Protein AF-A0AA35RPE5-F1 (afdb_monomer_lite)

Radius of gyration: 24.92 Å; chains: 1; bounding box: 46×35×72 Å

Secondary structure (DSSP, 8-state):
--PPEEETTEEE-TTT-B-TTT--B-TT---EEETTEEE-HHHHHHHTT-BBTTT--B--SS-EEETTEEE-GGG-B-TTT--BTTSS-----------SS-SSSTTS-----------------

pLDDT: mean 71.0, std 18.72, range [35.94, 91.88]

Structure (mmCIF, N/CA/C/O backbone):
data_AF-A0AA35RPE5-F1
#
_entry.id   AF-A0AA35RPE5-F1
#
loop_
_atom_site.group_PDB
_atom_site.id
_atom_site.type_symbol
_atom_site.label_atom_id
_atom_site.label_alt_id
_atom_site.label_comp_id
_atom_site.label_asym_id
_atom_site.label_entity_id
_atom_site.label_seq_id
_atom_site.pdbx_PDB_ins_code
_atom_site.Cartn_x
_atom_site.Cartn_y
_atom_site.Cartn_z
_atom_site.occupancy
_atom_site.B_iso_or_equiv
_atom_site.auth_seq_id
_atom_site.auth_comp_id
_atom_site.auth_asym_id
_atom_site.auth_atom_id
_atom_site.pdbx_PDB_model_num
ATOM 1 N N . MET A 1 1 ? 15.536 13.771 -24.283 1.00 53.78 1 MET A N 1
ATOM 2 C CA . MET A 1 1 ? 16.153 12.479 -23.928 1.00 53.78 1 MET A CA 1
ATOM 3 C C . MET A 1 1 ? 15.104 11.732 -23.134 1.00 53.78 1 MET A C 1
ATOM 5 O O . MET A 1 1 ? 14.807 12.145 -22.021 1.00 53.78 1 MET A O 1
ATOM 9 N N . GLU A 1 2 ? 14.430 10.770 -23.758 1.00 66.25 2 GLU A N 1
ATOM 10 C CA . GLU A 1 2 ? 13.390 9.985 -23.088 1.00 66.25 2 GLU A CA 1
ATOM 11 C C . GLU A 1 2 ? 14.081 9.028 -22.115 1.00 66.25 2 GLU A C 1
ATOM 13 O O . GLU A 1 2 ? 14.902 8.204 -22.515 1.00 66.25 2 GLU A O 1
ATOM 18 N N . GLY A 1 3 ? 13.842 9.221 -20.818 1.00 81.94 3 GLY A N 1
ATOM 19 C CA . GLY A 1 3 ? 14.360 8.332 -19.785 1.00 81.94 3 GLY A CA 1
ATOM 20 C C . GLY A 1 3 ? 13.538 7.050 -19.759 1.00 81.94 3 GLY A C 1
ATOM 21 O O . GLY A 1 3 ? 12.313 7.109 -19.740 1.00 81.94 3 GLY A O 1
ATOM 22 N N . PHE A 1 4 ? 14.197 5.898 -19.751 1.00 86.81 4 PHE A N 1
ATOM 23 C CA . PHE A 1 4 ? 13.563 4.600 -19.532 1.00 86.81 4 PHE A CA 1
ATOM 24 C C . PHE A 1 4 ? 13.771 4.155 -18.082 1.00 86.81 4 PHE A C 1
ATOM 26 O O . PHE A 1 4 ? 14.737 4.549 -17.424 1.00 86.81 4 PHE A O 1
ATOM 33 N N . VAL A 1 5 ? 12.859 3.327 -17.580 1.00 87.06 5 VAL A N 1
ATOM 34 C CA . VAL A 1 5 ? 12.954 2.721 -16.250 1.00 87.06 5 VAL A CA 1
ATOM 35 C C . VAL A 1 5 ? 13.376 1.268 -16.412 1.00 87.06 5 VAL A C 1
ATOM 37 O O . VAL A 1 5 ? 12.673 0.481 -17.041 1.00 87.06 5 VAL A O 1
ATOM 40 N N . THR A 1 6 ? 14.517 0.897 -15.838 1.00 88.94 6 THR A N 1
ATOM 41 C CA . THR A 1 6 ? 14.956 -0.503 -15.793 1.00 88.94 6 THR A CA 1
ATOM 42 C C . THR A 1 6 ? 14.424 -1.157 -14.521 1.00 88.94 6 THR A C 1
ATOM 44 O O . THR A 1 6 ? 14.832 -0.797 -13.417 1.00 88.94 6 THR A O 1
ATOM 47 N N . ALA A 1 7 ? 13.506 -2.110 -14.668 1.00 87.81 7 ALA A N 1
ATOM 48 C CA . ALA A 1 7 ? 12.843 -2.805 -13.566 1.00 87.81 7 ALA A CA 1
ATOM 49 C C . ALA A 1 7 ? 12.472 -4.237 -13.976 1.00 87.81 7 ALA A C 1
ATOM 51 O O . ALA A 1 7 ? 12.182 -4.493 -15.145 1.00 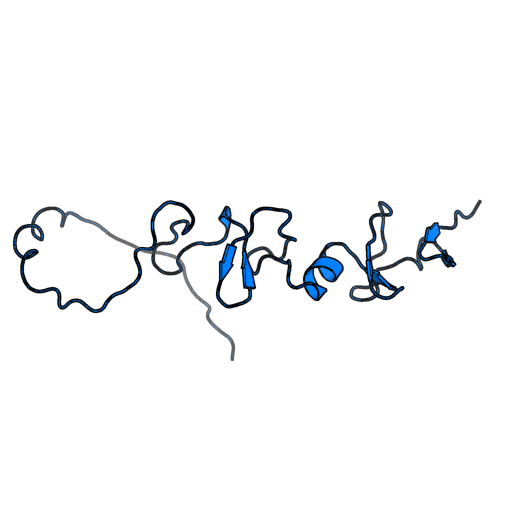87.81 7 ALA A O 1
ATOM 52 N N . LEU A 1 8 ? 12.471 -5.176 -13.020 1.00 87.94 8 LEU A N 1
ATOM 53 C CA . LEU A 1 8 ? 12.112 -6.590 -13.259 1.00 87.94 8 LEU A CA 1
ATOM 54 C C . LEU A 1 8 ? 12.936 -7.254 -14.387 1.00 87.94 8 LEU A C 1
ATOM 56 O O . LEU A 1 8 ? 12.450 -8.116 -15.111 1.00 87.94 8 LEU A O 1
ATOM 60 N N . GLY A 1 9 ? 14.181 -6.806 -14.585 1.00 87.81 9 GLY A N 1
ATOM 61 C CA . GLY A 1 9 ? 15.053 -7.287 -15.663 1.00 87.81 9 GLY A CA 1
ATOM 62 C C . GLY A 1 9 ? 14.696 -6.785 -17.070 1.00 87.81 9 GLY A C 1
ATOM 63 O O . GLY A 1 9 ? 15.298 -7.249 -18.033 1.00 87.81 9 GLY A O 1
ATOM 64 N N . SER A 1 10 ? 13.755 -5.845 -17.207 1.00 90.69 10 SER A N 1
ATOM 65 C CA . SER A 1 10 ? 13.324 -5.260 -18.486 1.00 90.69 10 SER A CA 1
ATOM 66 C C . SER A 1 10 ? 13.362 -3.728 -18.465 1.00 90.69 10 SER A C 1
ATOM 68 O O . SER A 1 10 ? 13.478 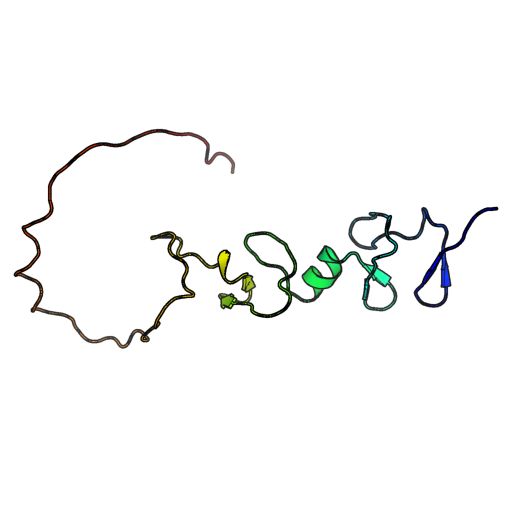-3.105 -17.408 1.00 90.69 10 SER A O 1
ATOM 70 N N . GLN A 1 11 ? 13.280 -3.113 -19.646 1.00 90.94 11 GLN A N 1
ATOM 71 C CA . GLN A 1 11 ? 13.182 -1.661 -19.812 1.00 90.94 11 GLN A CA 1
ATOM 72 C C . GLN A 1 11 ? 11.727 -1.273 -20.065 1.00 90.94 11 GLN A C 1
ATOM 74 O O . GLN A 1 11 ? 11.053 -1.884 -20.893 1.00 90.94 11 GLN A O 1
ATOM 79 N N . TRP A 1 12 ? 11.261 -0.247 -19.366 1.00 89.44 12 TRP A N 1
ATOM 80 C CA . TRP A 1 12 ? 9.883 0.222 -19.407 1.00 89.44 12 TRP A CA 1
ATOM 81 C C . TRP A 1 12 ? 9.846 1.712 -19.710 1.00 89.44 12 TRP A C 1
ATOM 83 O O . TRP A 1 12 ? 10.702 2.474 -19.249 1.00 89.44 12 TRP A O 1
ATOM 93 N N . HIS A 1 13 ? 8.812 2.150 -20.422 1.00 86.56 13 HIS A N 1
ATOM 94 C CA . HIS A 1 13 ? 8.494 3.571 -20.451 1.00 86.56 13 HIS A CA 1
ATOM 95 C C . HIS A 1 13 ? 8.008 4.015 -19.061 1.00 86.56 13 HIS A C 1
ATOM 97 O O . HIS A 1 13 ? 7.284 3.256 -18.408 1.00 86.56 13 HIS A O 1
ATOM 103 N N . PRO A 1 14 ? 8.335 5.239 -18.613 1.00 84.31 14 PRO A N 1
ATOM 104 C CA . PRO A 1 14 ? 7.872 5.773 -17.328 1.00 84.31 14 PRO A CA 1
ATOM 105 C C . PRO A 1 14 ? 6.344 5.759 -17.169 1.00 84.31 14 PRO A C 1
ATOM 107 O O . PRO A 1 14 ? 5.836 5.623 -16.060 1.00 84.31 14 PRO A O 1
ATOM 110 N N . GLU A 1 15 ? 5.614 5.878 -18.280 1.00 84.56 15 GLU A N 1
ATOM 111 C CA . GLU A 1 15 ? 4.149 5.814 -18.333 1.00 84.56 15 GLU A CA 1
ATOM 112 C C . GLU A 1 15 ? 3.594 4.382 -18.349 1.00 84.56 15 GLU A C 1
ATOM 114 O O . GLU A 1 15 ? 2.514 4.133 -17.820 1.00 84.56 15 GLU A O 1
ATOM 119 N N . CYS A 1 16 ? 4.337 3.427 -18.919 1.00 87.06 16 CYS A N 1
ATOM 120 C CA . CYS A 1 16 ? 3.928 2.022 -18.988 1.00 87.06 16 CYS A CA 1
ATOM 121 C C . CYS A 1 16 ? 4.276 1.250 -17.711 1.00 87.06 16 CYS A C 1
ATOM 123 O O . CYS A 1 16 ? 3.731 0.173 -17.476 1.00 87.06 16 CYS A O 1
ATOM 125 N N . PHE A 1 17 ? 5.194 1.768 -16.893 1.00 90.19 17 PHE A N 1
ATOM 126 C CA . PHE A 1 17 ? 5.567 1.148 -15.631 1.00 90.19 17 PHE A CA 1
ATOM 127 C C . PHE A 1 17 ? 4.543 1.491 -14.541 1.00 90.19 17 PHE A C 1
ATOM 129 O O . PHE A 1 17 ? 4.675 2.474 -13.804 1.00 90.19 17 PHE A O 1
ATOM 136 N N . CYS A 1 18 ? 3.492 0.676 -14.461 1.00 91.81 18 CYS A N 1
ATOM 137 C CA . CYS A 1 18 ? 2.378 0.852 -13.540 1.00 91.81 18 CYS A CA 1
ATOM 138 C C . CYS A 1 18 ? 2.000 -0.446 -12.820 1.00 91.81 18 CYS A C 1
ATOM 140 O O . CYS A 1 18 ? 2.366 -1.545 -13.233 1.00 91.81 18 CYS A O 1
ATOM 142 N N . CYS A 1 19 ? 1.290 -0.323 -11.699 1.00 91.75 19 CYS A N 1
ATOM 143 C CA . CYS A 1 19 ? 0.859 -1.476 -10.920 1.00 91.75 19 CYS A CA 1
ATOM 144 C C . CYS A 1 19 ? -0.106 -2.355 -11.722 1.00 91.75 19 CYS A C 1
ATOM 146 O O . CYS A 1 19 ? -1.127 -1.866 -12.197 1.00 91.75 19 CYS A O 1
ATOM 148 N N . LYS A 1 20 ? 0.145 -3.666 -11.772 1.00 90.44 20 LYS A N 1
ATOM 149 C CA . LYS A 1 20 ? -0.716 -4.623 -12.482 1.00 90.44 20 LYS A CA 1
ATOM 150 C C . LYS A 1 20 ? -2.180 -4.615 -12.019 1.00 90.44 20 LYS A C 1
ATOM 152 O O . LYS A 1 20 ? -3.078 -4.852 -12.819 1.00 90.44 20 LYS A O 1
ATOM 157 N N . VAL A 1 21 ? -2.412 -4.335 -10.736 1.00 89.75 21 VAL A N 1
ATOM 158 C CA . VAL A 1 21 ? -3.740 -4.414 -10.110 1.00 89.75 21 VAL A CA 1
ATOM 159 C C . VAL A 1 21 ? -4.539 -3.118 -10.267 1.00 89.75 21 VAL A C 1
ATOM 161 O O . VAL A 1 21 ? -5.715 -3.173 -10.604 1.00 89.75 21 VAL A O 1
ATOM 164 N N . CYS A 1 22 ? -3.928 -1.947 -10.042 1.00 90.31 22 CYS A N 1
ATOM 165 C CA . CYS A 1 22 ? -4.637 -0.658 -10.112 1.00 90.31 22 CYS A CA 1
ATOM 166 C C . CYS A 1 22 ? -4.245 0.255 -11.274 1.00 90.31 22 CYS A C 1
ATOM 168 O O . CYS A 1 22 ? -4.839 1.319 -11.418 1.00 90.31 22 CYS A O 1
ATOM 170 N N . GLY A 1 23 ? -3.231 -0.096 -12.063 1.00 89.38 23 GLY A N 1
ATOM 171 C CA . GLY A 1 23 ? -2.751 0.717 -13.184 1.00 89.38 23 GLY A CA 1
ATOM 172 C C . GLY A 1 23 ? -2.069 2.028 -12.783 1.00 89.38 23 GLY A C 1
ATOM 173 O O . GLY A 1 23 ? -1.759 2.842 -13.647 1.00 89.38 23 GLY A O 1
ATOM 174 N N . VAL A 1 24 ? -1.816 2.259 -11.491 1.00 87.88 24 VAL A N 1
ATOM 175 C CA . VAL A 1 24 ? -1.145 3.477 -11.014 1.00 87.88 24 VAL A CA 1
ATOM 176 C C . VAL A 1 24 ? 0.343 3.407 -11.346 1.00 87.88 24 VAL A C 1
ATOM 178 O O . VAL A 1 24 ? 1.011 2.434 -10.992 1.00 87.88 24 VAL A O 1
ATOM 181 N N . THR A 1 25 ? 0.854 4.433 -12.026 1.00 87.44 25 THR A N 1
ATOM 182 C CA . THR A 1 25 ? 2.288 4.604 -12.299 1.00 87.44 25 THR A CA 1
ATOM 183 C C . THR A 1 25 ? 3.058 4.857 -11.007 1.00 87.44 25 THR A C 1
ATOM 185 O O . THR A 1 25 ? 2.485 5.272 -10.000 1.00 87.44 25 THR A O 1
ATOM 188 N N . PHE A 1 26 ? 4.365 4.595 -11.002 1.00 86.81 26 PHE A N 1
ATOM 189 C CA . PHE A 1 26 ? 5.198 4.759 -9.807 1.00 86.81 26 PHE A CA 1
ATOM 190 C C . PHE A 1 26 ? 5.952 6.101 -9.837 1.00 86.81 26 PHE A C 1
ATOM 192 O O . PHE A 1 26 ? 7.112 6.134 -10.247 1.00 86.81 26 PHE A O 1
ATOM 199 N N . PRO A 1 27 ? 5.367 7.224 -9.365 1.00 72.19 27 PRO A N 1
ATOM 200 C CA . PRO A 1 27 ? 5.971 8.555 -9.505 1.00 72.19 27 PRO A CA 1
ATOM 201 C C . PRO A 1 27 ? 7.294 8.714 -8.747 1.00 72.19 27 PRO A C 1
ATOM 203 O O . PRO A 1 27 ? 8.121 9.541 -9.110 1.00 72.19 27 PRO A O 1
ATOM 206 N N . ARG A 1 28 ? 7.502 7.931 -7.681 1.00 70.75 28 ARG A N 1
ATOM 207 C CA . ARG A 1 28 ? 8.751 7.899 -6.900 1.00 70.75 28 ARG A CA 1
ATOM 208 C C . ARG A 1 28 ? 9.626 6.681 -7.199 1.00 70.75 28 ARG A C 1
ATOM 210 O O . ARG A 1 28 ? 10.614 6.477 -6.507 1.00 70.75 28 ARG A O 1
ATOM 217 N N . GLY A 1 29 ? 9.241 5.847 -8.169 1.00 75.88 29 GLY A N 1
ATOM 218 C CA . GLY A 1 29 ? 9.925 4.583 -8.449 1.00 75.88 29 GLY A CA 1
ATOM 219 C C . GLY A 1 29 ? 9.792 3.526 -7.344 1.00 75.88 29 GLY A C 1
ATOM 220 O O . GLY A 1 29 ? 10.480 2.515 -7.396 1.00 75.88 29 GLY A O 1
ATOM 221 N N . ASN A 1 30 ? 8.914 3.728 -6.353 1.00 84.19 30 ASN A N 1
ATOM 222 C CA . ASN A 1 30 ? 8.633 2.730 -5.321 1.00 84.19 30 ASN A CA 1
ATOM 223 C C . ASN A 1 30 ? 7.637 1.700 -5.859 1.00 84.19 30 ASN A C 1
ATOM 225 O O . ASN A 1 30 ? 6.431 1.956 -5.882 1.00 84.19 30 ASN A O 1
ATOM 229 N N . TYR A 1 31 ? 8.148 0.547 -6.273 1.00 90.12 31 TYR A N 1
ATOM 230 C CA . TYR A 1 31 ? 7.367 -0.616 -6.681 1.00 90.12 31 TYR A CA 1
ATOM 231 C C . TYR A 1 31 ? 7.844 -1.856 -5.922 1.00 90.12 31 TYR A C 1
ATOM 233 O O . TYR A 1 31 ? 8.947 -1.877 -5.377 1.00 90.12 31 TYR A O 1
ATOM 241 N N . PHE A 1 32 ? 7.008 -2.885 -5.909 1.00 90.50 32 PHE A N 1
ATOM 242 C CA . PHE A 1 32 ? 7.321 -4.189 -5.342 1.00 90.50 32 PHE A CA 1
ATOM 243 C C . PHE A 1 32 ? 7.147 -5.255 -6.416 1.00 90.50 32 PHE A C 1
ATOM 245 O O . PHE A 1 32 ? 6.152 -5.247 -7.144 1.00 90.50 32 PHE A O 1
ATOM 252 N N . ASP A 1 33 ? 8.110 -6.163 -6.525 1.00 91.25 33 ASP A N 1
ATOM 253 C CA . ASP A 1 33 ? 8.014 -7.313 -7.410 1.00 91.25 33 ASP A CA 1
ATOM 254 C C . ASP A 1 33 ? 7.198 -8.431 -6.747 1.00 91.25 33 ASP A C 1
ATOM 256 O O . ASP A 1 33 ? 7.435 -8.826 -5.602 1.00 91.25 33 ASP A O 1
ATOM 260 N N . HIS A 1 34 ? 6.198 -8.939 -7.464 1.00 87.50 34 HIS A N 1
ATOM 261 C CA . HIS A 1 34 ? 5.466 -10.138 -7.069 1.00 87.50 34 HIS A CA 1
ATOM 262 C C . HIS A 1 34 ? 5.241 -10.995 -8.306 1.00 87.50 34 HIS A C 1
ATOM 264 O O . HIS A 1 34 ? 4.627 -10.530 -9.260 1.00 87.50 34 HIS A O 1
ATOM 270 N N . GLU A 1 35 ? 5.801 -12.206 -8.310 1.00 86.06 35 GLU A N 1
ATOM 271 C CA . GLU A 1 35 ? 5.691 -13.160 -9.429 1.00 86.06 35 GLU A CA 1
ATOM 272 C C . GLU A 1 35 ? 6.162 -12.595 -10.786 1.00 86.06 35 GLU A C 1
ATOM 274 O O . GLU A 1 35 ? 5.694 -12.997 -11.845 1.00 86.06 35 GLU A O 1
ATOM 279 N N . GLY A 1 36 ? 7.116 -11.656 -10.766 1.00 86.69 36 GLY A N 1
ATOM 280 C CA . GLY A 1 36 ? 7.621 -10.999 -11.976 1.00 86.69 36 GLY A CA 1
ATOM 281 C C . GLY A 1 36 ? 6.753 -9.844 -12.484 1.00 86.69 36 GLY A C 1
ATOM 282 O O . GLY A 1 36 ? 7.048 -9.293 -13.542 1.00 86.69 36 GLY A O 1
ATOM 283 N N . GLU A 1 37 ? 5.726 -9.435 -11.735 1.00 90.00 37 GLU A N 1
ATOM 284 C CA . GLU A 1 37 ? 4.858 -8.308 -12.078 1.00 90.00 37 GLU A CA 1
ATOM 285 C C . GLU A 1 37 ? 5.003 -7.137 -11.086 1.00 90.00 37 GLU A C 1
ATOM 287 O O . GLU A 1 37 ? 5.145 -7.345 -9.871 1.00 90.00 37 GLU A O 1
ATOM 292 N N . PRO A 1 38 ? 4.942 -5.880 -11.571 1.00 91.88 38 PRO A N 1
ATOM 293 C CA . PRO A 1 38 ? 5.075 -4.705 -10.724 1.00 91.88 38 PRO A CA 1
ATOM 294 C C . PRO A 1 38 ? 3.785 -4.440 -9.941 1.00 91.88 38 PRO A C 1
ATOM 296 O O . PRO A 1 38 ? 2.701 -4.249 -10.501 1.00 91.88 38 PRO A O 1
ATOM 299 N N . HIS A 1 39 ? 3.909 -4.363 -8.622 1.00 91.69 39 HIS A N 1
ATOM 300 C CA . HIS A 1 39 ? 2.816 -4.078 -7.700 1.00 91.69 39 HIS A CA 1
ATOM 301 C C . HIS A 1 39 ? 3.111 -2.821 -6.880 1.00 91.69 39 HIS A C 1
ATOM 303 O O . HIS A 1 39 ? 4.255 -2.531 -6.535 1.00 91.69 39 HIS A O 1
ATOM 309 N N . CYS A 1 40 ? 2.074 -2.048 -6.552 1.00 90.19 40 CYS A N 1
ATOM 310 C CA . CYS A 1 40 ? 2.218 -0.970 -5.578 1.00 90.19 40 CYS A CA 1
ATOM 311 C C . CYS A 1 40 ? 2.291 -1.539 -4.160 1.00 90.19 40 CYS A C 1
ATOM 313 O O . CYS A 1 40 ? 1.849 -2.661 -3.914 1.00 90.19 40 CYS A O 1
ATOM 315 N N . GLU A 1 41 ? 2.803 -0.739 -3.225 1.00 87.12 41 GLU A N 1
ATOM 316 C CA . GLU A 1 41 ? 2.926 -1.103 -1.809 1.00 87.12 41 GLU A CA 1
ATOM 317 C C . GLU A 1 41 ? 1.631 -1.720 -1.262 1.00 87.12 41 GLU A C 1
ATOM 319 O O . GLU A 1 41 ? 1.635 -2.813 -0.701 1.00 87.12 41 GLU A O 1
ATOM 324 N N . ILE A 1 42 ? 0.493 -1.069 -1.515 1.00 87.94 42 ILE A N 1
ATOM 325 C CA . ILE A 1 42 ? -0.808 -1.522 -1.020 1.00 87.94 42 ILE A CA 1
ATOM 326 C C . ILE A 1 42 ? -1.184 -2.895 -1.586 1.00 87.94 42 ILE A C 1
ATOM 328 O O . ILE A 1 42 ? -1.493 -3.794 -0.809 1.00 87.94 42 ILE A O 1
ATOM 332 N N . HIS A 1 43 ? -1.134 -3.091 -2.908 1.00 89.81 43 HIS A N 1
ATOM 333 C CA . HIS A 1 43 ? -1.531 -4.365 -3.522 1.00 89.81 43 HIS A CA 1
ATOM 334 C C . HIS A 1 43 ? -0.554 -5.495 -3.212 1.00 89.81 43 HIS A C 1
ATOM 336 O O . HIS A 1 43 ? -0.987 -6.613 -2.953 1.00 89.81 43 HIS A O 1
ATOM 342 N N . TYR A 1 44 ? 0.742 -5.199 -3.141 1.00 91.06 44 TYR A N 1
ATOM 343 C CA . TYR A 1 44 ? 1.743 -6.163 -2.699 1.00 91.06 44 TYR A CA 1
ATOM 344 C C . TYR A 1 44 ? 1.432 -6.681 -1.288 1.00 91.06 44 TYR A C 1
ATOM 346 O O . TYR A 1 44 ? 1.390 -7.888 -1.035 1.00 91.06 44 TYR A O 1
ATOM 354 N N . HIS A 1 45 ? 1.133 -5.770 -0.360 1.00 89.06 45 HIS A N 1
ATOM 355 C CA . HIS A 1 45 ? 0.764 -6.132 1.003 1.00 89.06 45 HIS A CA 1
ATOM 356 C C . HIS A 1 45 ? -0.631 -6.771 1.105 1.00 89.06 45 HIS A C 1
ATOM 358 O O . HIS A 1 45 ? -0.839 -7.609 1.995 1.00 89.06 45 HIS A O 1
ATOM 364 N N . ALA A 1 46 ? -1.557 -6.423 0.204 1.00 86.44 46 ALA A N 1
ATOM 365 C CA . ALA A 1 46 ? -2.892 -7.013 0.094 1.00 86.44 46 ALA A CA 1
ATOM 366 C C . ALA A 1 46 ? -2.817 -8.498 -0.255 1.00 86.44 46 ALA A C 1
ATOM 368 O O . ALA A 1 46 ? -3.369 -9.316 0.482 1.00 86.44 46 ALA A O 1
ATOM 369 N N . SER A 1 47 ? -2.067 -8.849 -1.306 1.00 85.94 47 SER A N 1
ATOM 370 C CA . SER A 1 47 ? -1.876 -10.237 -1.748 1.00 85.94 47 SER A CA 1
ATOM 371 C C . SER A 1 47 ? -1.248 -11.106 -0.657 1.00 85.94 47 SER A C 1
ATOM 373 O O . SER A 1 47 ? -1.548 -12.290 -0.540 1.00 85.94 47 SER A O 1
ATOM 375 N N . ARG A 1 48 ? -0.429 -10.507 0.217 1.00 83.38 48 ARG A N 1
ATOM 376 C CA . ARG A 1 48 ? 0.179 -11.186 1.374 1.00 83.38 48 ARG A CA 1
ATOM 377 C C . ARG A 1 48 ? -0.700 -11.222 2.630 1.00 83.38 48 ARG A C 1
ATOM 379 O O . ARG A 1 48 ? -0.277 -11.784 3.640 1.00 83.38 48 ARG A O 1
ATOM 386 N N . GLY A 1 49 ? -1.872 -10.586 2.623 1.00 82.69 49 GLY A N 1
ATOM 387 C CA . GLY A 1 49 ? -2.748 -10.497 3.798 1.00 82.69 49 GLY A CA 1
ATOM 388 C C . GLY A 1 49 ? -2.155 -9.671 4.947 1.00 82.69 49 GLY A C 1
ATOM 389 O O . GLY A 1 49 ? -2.430 -9.932 6.119 1.00 82.69 49 GLY A O 1
ATOM 390 N N . THR A 1 50 ? -1.306 -8.689 4.626 1.00 84.88 50 THR A N 1
ATOM 391 C CA . THR A 1 50 ? -0.615 -7.826 5.607 1.00 84.88 50 THR A CA 1
ATOM 392 C C . THR A 1 50 ? -1.245 -6.452 5.797 1.00 84.88 50 THR A C 1
ATOM 394 O O . THR A 1 50 ? -0.758 -5.653 6.597 1.00 84.88 50 THR A O 1
ATOM 397 N N . LEU A 1 51 ? -2.353 -6.182 5.110 1.00 87.56 51 LEU A N 1
ATOM 398 C CA . LEU A 1 51 ? -3.103 -4.947 5.283 1.00 87.56 51 LEU A CA 1
ATOM 399 C C . LEU A 1 51 ? -3.925 -4.962 6.569 1.00 87.56 51 LEU A C 1
ATOM 401 O O . LEU A 1 51 ? -4.524 -5.970 6.951 1.00 87.56 51 LEU A O 1
ATOM 405 N N . CYS A 1 52 ? -3.981 -3.801 7.214 1.00 85.56 52 CYS A N 1
ATOM 406 C CA . CYS A 1 52 ? -4.883 -3.572 8.321 1.00 85.56 52 CYS A CA 1
ATOM 407 C C . CYS A 1 52 ? -6.326 -3.553 7.824 1.00 85.56 52 CYS A C 1
ATOM 409 O O . CYS A 1 52 ? -6.682 -2.730 6.987 1.00 85.56 52 CYS A O 1
ATOM 411 N N . ALA A 1 53 ? -7.186 -4.385 8.400 1.00 82.81 53 ALA A N 1
ATOM 412 C CA . ALA A 1 53 ? -8.593 -4.413 8.007 1.00 82.81 53 ALA A CA 1
ATOM 413 C C . ALA A 1 53 ? -9.378 -3.128 8.352 1.00 82.81 53 ALA A C 1
ATOM 415 O O . ALA A 1 53 ? -10.423 -2.902 7.750 1.00 82.81 53 ALA A O 1
ATOM 416 N N . SER A 1 54 ? -8.872 -2.285 9.264 1.00 82.62 54 SER A N 1
ATOM 417 C CA . SER A 1 54 ? -9.470 -0.983 9.602 1.00 82.62 54 SER A CA 1
ATOM 418 C C . SER A 1 54 ? -9.057 0.115 8.620 1.00 82.62 54 SER A C 1
ATOM 420 O O . SER A 1 54 ? -9.899 0.714 7.964 1.00 82.62 54 SER A O 1
ATOM 422 N N . CYS A 1 55 ? -7.751 0.367 8.480 1.00 84.56 55 CYS A N 1
ATOM 423 C CA . CYS A 1 55 ? -7.244 1.510 7.717 1.00 84.56 55 CYS A CA 1
ATOM 424 C C . CYS A 1 55 ? -6.706 1.159 6.322 1.00 84.56 55 CYS A C 1
ATOM 426 O O . CYS A 1 55 ? -6.246 2.055 5.620 1.00 84.56 55 CYS A O 1
ATOM 428 N N . GLN A 1 56 ? -6.719 -0.121 5.931 1.00 82.19 56 GLN A N 1
ATOM 429 C CA . GLN A 1 56 ? -6.219 -0.630 4.641 1.00 82.19 56 GLN A CA 1
ATOM 430 C C . GLN A 1 56 ? -4.754 -0.269 4.340 1.00 82.19 56 GLN A C 1
ATOM 432 O O . GLN A 1 56 ? -4.309 -0.316 3.197 1.00 82.19 56 GLN A O 1
ATOM 437 N N . LYS A 1 57 ? -3.978 0.067 5.377 1.00 84.62 57 LYS A N 1
ATOM 438 C CA . LYS A 1 57 ? -2.541 0.338 5.280 1.00 84.62 57 LYS A CA 1
ATOM 439 C C . LYS A 1 57 ? -1.727 -0.903 5.653 1.00 84.62 57 LYS A C 1
ATOM 441 O O . LYS A 1 57 ? -2.183 -1.687 6.495 1.00 84.62 57 LYS A O 1
ATOM 446 N N . PRO A 1 58 ? -0.540 -1.087 5.057 1.00 85.12 58 PRO A N 1
ATOM 447 C CA . PRO A 1 58 ? 0.338 -2.203 5.375 1.00 85.12 58 PRO A CA 1
ATOM 448 C C . PRO A 1 58 ? 0.818 -2.122 6.821 1.00 85.12 58 PRO A C 1
ATOM 450 O O . PRO A 1 58 ? 1.337 -1.097 7.255 1.00 85.12 58 PRO A O 1
ATOM 453 N N . VAL A 1 59 ? 0.644 -3.214 7.569 1.00 83.12 59 VAL A N 1
ATOM 454 C CA . VAL A 1 59 ? 1.125 -3.292 8.950 1.00 83.12 59 VAL A CA 1
ATOM 455 C C . VAL A 1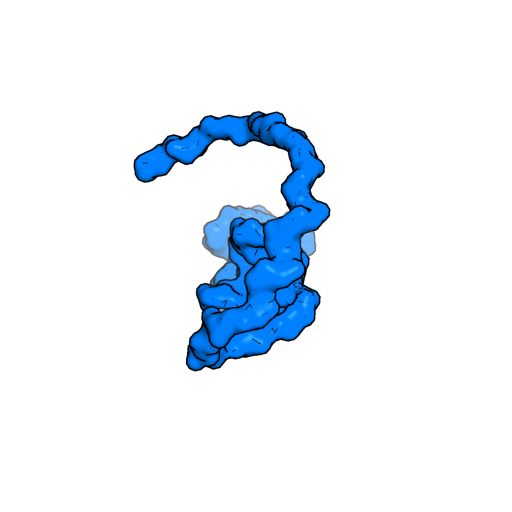 59 ? 2.578 -3.756 8.934 1.00 83.12 59 VAL A C 1
ATOM 457 O O . VAL A 1 59 ? 2.860 -4.954 8.859 1.00 83.12 59 VAL A O 1
ATOM 460 N N . THR A 1 60 ? 3.514 -2.812 8.995 1.00 77.75 60 THR A N 1
ATOM 461 C CA . THR A 1 60 ? 4.947 -3.101 9.100 1.00 77.75 60 THR A CA 1
ATOM 462 C C . THR A 1 60 ? 5.335 -3.260 10.578 1.00 77.75 60 THR A C 1
ATOM 464 O O . THR A 1 60 ? 5.259 -2.332 11.379 1.00 77.75 60 THR A O 1
ATOM 467 N N . GLY A 1 61 ? 5.712 -4.476 10.988 1.00 79.06 61 GLY A N 1
ATOM 468 C CA . GLY A 1 61 ? 6.160 -4.770 12.358 1.00 79.06 61 GLY A CA 1
ATOM 469 C C . GLY A 1 61 ? 5.080 -5.361 13.274 1.00 79.06 61 GLY A C 1
ATOM 470 O O . GLY A 1 61 ? 4.548 -6.439 12.999 1.00 79.06 61 GLY A O 1
ATOM 471 N N . LYS A 1 62 ? 4.806 -4.710 14.417 1.00 75.62 62 LYS A N 1
ATOM 472 C CA . LYS A 1 62 ? 3.863 -5.223 15.430 1.00 75.62 62 LYS A CA 1
ATOM 473 C C . LYS A 1 62 ? 2.440 -5.183 14.872 1.00 75.62 62 LYS A C 1
ATOM 475 O O . LYS A 1 62 ? 1.875 -4.110 14.697 1.00 75.62 62 LYS A O 1
ATOM 480 N N . CYS A 1 63 ? 1.858 -6.354 14.630 1.00 79.25 63 CYS A N 1
ATOM 481 C CA . CYS A 1 63 ? 0.484 -6.504 14.163 1.00 79.25 63 CYS A CA 1
ATOM 482 C C . CYS A 1 63 ? -0.324 -7.356 15.137 1.00 79.25 63 CYS A C 1
ATOM 484 O O . CYS A 1 63 ? 0.196 -8.294 15.745 1.00 79.25 63 CYS A O 1
ATOM 486 N N . ILE A 1 64 ? -1.611 -7.050 15.258 1.00 81.88 64 ILE A N 1
ATOM 487 C CA . ILE A 1 64 ? -2.563 -7.900 15.963 1.00 81.88 64 ILE A CA 1
ATOM 488 C C . ILE A 1 64 ? -3.253 -8.762 14.913 1.00 81.88 64 ILE A C 1
ATOM 490 O O . ILE A 1 64 ? -3.799 -8.246 13.940 1.00 81.88 64 ILE A O 1
ATOM 494 N N . THR A 1 65 ? -3.192 -10.081 15.080 1.00 81.56 65 THR A N 1
ATOM 495 C CA . THR A 1 65 ? -3.893 -11.020 14.198 1.00 81.56 65 THR A CA 1
ATOM 496 C C . THR A 1 65 ? -5.148 -11.500 14.913 1.00 81.56 65 THR A C 1
ATOM 498 O O . THR A 1 65 ? -5.054 -12.149 15.951 1.00 81.56 65 THR A O 1
ATOM 501 N N . ALA A 1 66 ? -6.317 -11.160 14.377 1.00 76.50 66 ALA A N 1
ATOM 502 C CA . ALA A 1 66 ? -7.613 -11.506 14.948 1.00 76.50 66 ALA A CA 1
ATOM 503 C C . ALA A 1 66 ? -8.595 -11.852 13.825 1.00 76.50 66 ALA A C 1
ATOM 505 O O . ALA A 1 66 ? -8.630 -11.168 12.800 1.00 76.50 66 ALA A O 1
ATOM 506 N N . MET A 1 67 ? -9.372 -12.927 14.005 1.00 73.75 67 MET A N 1
ATOM 507 C CA . MET A 1 67 ? -10.312 -13.444 12.994 1.00 73.75 67 MET A CA 1
ATOM 508 C C . MET A 1 67 ? -9.674 -13.643 11.602 1.00 73.75 67 MET A C 1
ATOM 510 O O . MET A 1 67 ? -10.264 -13.311 10.580 1.00 73.75 67 MET A O 1
ATOM 514 N N . GLY A 1 68 ? -8.424 -14.122 11.556 1.00 75.25 68 GLY A N 1
ATOM 515 C CA . GLY A 1 68 ? -7.688 -14.341 10.301 1.00 75.25 68 GLY A CA 1
ATOM 516 C C . GLY A 1 68 ? -7.243 -13.066 9.572 1.00 75.25 68 GLY A C 1
ATOM 517 O O . GLY A 1 68 ? -6.685 -13.150 8.483 1.00 75.25 68 GLY A O 1
ATOM 518 N N . ARG A 1 69 ? -7.456 -11.884 10.160 1.00 79.38 69 ARG A N 1
ATOM 519 C CA . ARG A 1 69 ? -7.060 -10.585 9.603 1.00 79.38 69 ARG A CA 1
ATOM 520 C C . ARG A 1 69 ? -6.002 -9.918 10.467 1.00 79.38 69 ARG A C 1
ATOM 522 O O . ARG A 1 69 ? -5.933 -10.147 11.676 1.00 79.38 69 ARG A O 1
ATOM 529 N N . LYS A 1 70 ? -5.184 -9.072 9.844 1.00 82.81 70 LYS A N 1
ATOM 530 C CA . LYS A 1 70 ? -4.190 -8.258 10.543 1.00 82.81 70 LYS A CA 1
ATOM 531 C C . LYS A 1 70 ? -4.741 -6.868 10.820 1.00 82.81 70 LYS A C 1
ATOM 533 O O . LYS A 1 70 ? -5.506 -6.303 10.039 1.00 82.81 70 LYS A O 1
ATOM 538 N N . TRP A 1 71 ? -4.351 -6.331 11.963 1.00 84.56 71 TRP A N 1
ATOM 539 C CA . TRP A 1 71 ? -4.767 -5.028 12.449 1.00 84.56 71 TRP A CA 1
ATOM 540 C C . TRP A 1 71 ? -3.566 -4.312 13.038 1.00 84.56 71 TRP A C 1
ATOM 542 O O . TRP A 1 71 ? -2.686 -4.935 13.641 1.00 84.56 71 TRP A O 1
ATOM 552 N N . HIS A 1 72 ? -3.538 -2.994 12.877 1.00 84.31 72 HIS A N 1
ATOM 553 C CA . HIS A 1 72 ? -2.617 -2.197 13.658 1.00 84.31 72 HIS A CA 1
ATOM 554 C C . HIS A 1 72 ? -3.016 -2.263 15.141 1.00 84.31 72 HIS A C 1
ATOM 556 O O . HIS A 1 72 ? -4.209 -2.187 15.441 1.00 84.31 72 HIS A O 1
ATOM 562 N N . PRO A 1 73 ? -2.029 -2.328 16.044 1.00 80.44 73 PRO A N 1
ATOM 563 C CA . PRO A 1 73 ? -2.120 -1.985 17.458 1.00 80.44 73 PRO A CA 1
ATOM 564 C C . PRO A 1 73 ? -3.244 -1.009 17.850 1.00 80.44 73 PRO A C 1
ATOM 566 O O . PRO A 1 73 ? -4.194 -1.328 18.558 1.00 80.44 73 PRO A O 1
ATOM 569 N N . GLU A 1 74 ? -3.147 0.175 17.271 1.00 77.12 74 GLU A N 1
ATOM 570 C CA . GLU A 1 74 ? -3.982 1.362 17.442 1.00 77.12 74 GLU A CA 1
ATOM 571 C C . GLU A 1 74 ? -5.377 1.258 16.802 1.00 77.12 74 GLU A C 1
ATOM 573 O O . GLU A 1 74 ? -6.272 2.020 17.149 1.00 77.12 74 GLU A O 1
ATOM 578 N N . HIS A 1 75 ? -5.595 0.298 15.901 1.00 78.44 75 HIS A N 1
ATOM 579 C CA . HIS A 1 75 ? -6.873 0.099 15.213 1.00 78.44 75 HIS A CA 1
ATOM 580 C C . HIS A 1 75 ? -7.650 -1.125 15.723 1.00 78.44 75 HIS A C 1
ATOM 582 O O . HIS A 1 75 ? -8.744 -1.402 15.231 1.00 78.44 75 HIS A O 1
ATOM 588 N N . PHE A 1 76 ? -7.101 -1.878 16.680 1.00 78.62 76 PHE A N 1
ATOM 589 C CA . PHE A 1 76 ? -7.759 -3.051 17.247 1.00 78.62 76 PHE A CA 1
ATOM 590 C C . PHE A 1 76 ? -8.558 -2.673 18.500 1.00 78.62 76 PHE A C 1
ATOM 592 O O . PHE A 1 76 ? -8.143 -2.898 19.642 1.00 78.62 76 PHE A O 1
ATOM 599 N N . THR A 1 77 ? -9.709 -2.043 18.270 1.00 77.19 77 THR A N 1
ATOM 600 C CA . THR A 1 77 ? -10.634 -1.595 19.313 1.00 77.19 77 THR A CA 1
ATOM 601 C C . THR A 1 77 ? -11.821 -2.543 19.460 1.00 77.19 77 THR A C 1
ATOM 603 O O . THR A 1 77 ? -12.261 -3.196 18.513 1.00 77.19 77 THR A O 1
ATOM 606 N N . CYS A 1 78 ? -12.354 -2.639 20.676 1.00 72.56 78 CYS A N 1
ATOM 607 C CA . CYS A 1 78 ? -13.580 -3.388 20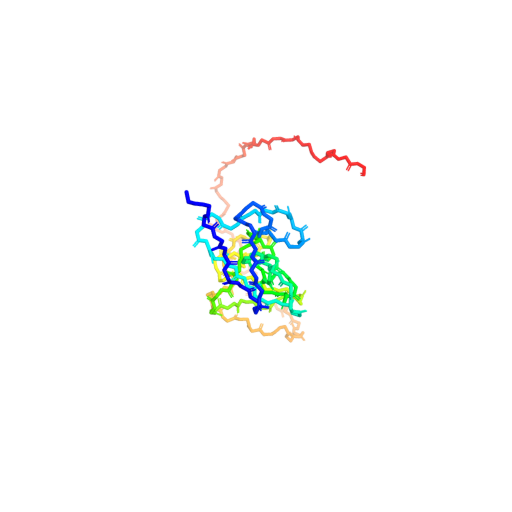.928 1.00 72.56 78 CYS A CA 1
ATOM 608 C C . CYS A 1 78 ? -14.788 -2.665 20.314 1.00 72.56 78 CYS A C 1
ATOM 610 O O . CYS A 1 78 ? -15.020 -1.499 20.623 1.00 72.56 78 CYS A O 1
ATOM 612 N N . ALA A 1 79 ? -15.614 -3.366 19.534 1.00 68.69 79 ALA A N 1
ATOM 613 C CA . ALA A 1 79 ? -16.827 -2.796 18.935 1.00 68.69 79 ALA A CA 1
ATOM 614 C C . ALA A 1 79 ? -17.862 -2.301 19.969 1.00 68.69 79 ALA A C 1
ATOM 616 O O . ALA A 1 79 ? -18.703 -1.471 19.645 1.00 68.69 79 ALA A O 1
ATOM 617 N N . PHE A 1 80 ? -17.797 -2.790 21.213 1.00 73.56 80 PHE A N 1
ATOM 618 C CA . PHE A 1 80 ? -18.759 -2.455 22.267 1.00 73.56 80 PHE A CA 1
ATOM 619 C C . PHE A 1 80 ? -18.300 -1.315 23.178 1.00 73.56 80 PHE A C 1
ATOM 621 O O . PHE A 1 80 ? -19.115 -0.502 23.598 1.00 73.56 80 PHE A O 1
ATOM 628 N N . CYS A 1 81 ? -17.009 -1.257 23.517 1.00 77.12 81 CYS A N 1
ATOM 629 C CA . CYS A 1 81 ? -16.483 -0.261 24.458 1.00 77.12 81 CYS A CA 1
ATOM 630 C C . CYS A 1 81 ? -15.453 0.695 23.846 1.00 77.12 81 CYS A C 1
ATOM 632 O O . CYS A 1 81 ? -14.960 1.567 24.556 1.00 77.12 81 CYS A O 1
ATOM 634 N N . LEU A 1 82 ? -15.110 0.523 22.563 1.00 67.88 82 LEU A N 1
ATOM 635 C CA . LEU A 1 82 ? -14.151 1.321 21.784 1.00 67.88 82 LEU A CA 1
ATOM 636 C C . LEU A 1 82 ? -12.745 1.441 22.400 1.00 67.88 82 LEU A C 1
ATOM 638 O O . LEU A 1 82 ? -11.913 2.205 21.918 1.00 67.88 82 LEU A O 1
ATOM 642 N N . LYS A 1 83 ? -12.442 0.653 23.436 1.00 69.38 83 LYS A N 1
ATOM 643 C CA . LYS A 1 83 ? -11.117 0.600 24.060 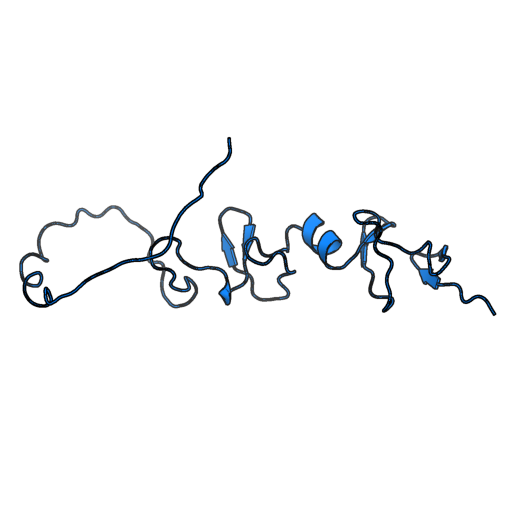1.00 69.38 83 LYS A CA 1
ATOM 644 C C . LYS A 1 83 ? -10.166 -0.258 23.231 1.00 69.38 83 LYS A C 1
ATOM 646 O O . LYS A 1 83 ? -10.577 -1.269 22.656 1.00 69.38 83 LYS A O 1
ATOM 651 N N . LEU A 1 84 ? -8.892 0.136 23.213 1.00 65.75 84 LEU A N 1
ATOM 652 C CA . LEU A 1 84 ? -7.805 -0.632 22.608 1.00 65.75 84 LEU A CA 1
ATOM 653 C C . LEU A 1 84 ? -7.639 -1.961 23.343 1.00 65.75 84 LEU A C 1
ATOM 655 O O . LEU A 1 84 ? -7.388 -1.989 24.547 1.00 65.75 84 LEU A O 1
ATOM 659 N N . LEU A 1 85 ? -7.725 -3.063 22.606 1.00 67.69 85 LEU A N 1
ATOM 660 C CA . LEU A 1 85 ? -7.583 -4.414 23.158 1.00 67.69 85 LEU A CA 1
ATOM 661 C C . LEU A 1 85 ? -6.116 -4.787 23.456 1.00 67.69 85 LEU A C 1
ATOM 663 O O . LEU A 1 85 ? -5.827 -5.901 23.881 1.00 67.69 85 LEU A O 1
ATOM 667 N N . GLN A 1 86 ? -5.177 -3.863 23.240 1.00 61.06 86 GLN A N 1
ATOM 668 C CA . GLN A 1 86 ? -3.741 -4.106 23.362 1.00 61.06 86 GLN A CA 1
ATOM 669 C C . GLN A 1 86 ? -3.165 -3.816 24.759 1.00 61.06 86 GLN A C 1
ATOM 671 O O . GLN A 1 86 ? -2.014 -4.159 25.025 1.00 61.06 86 GLN A O 1
ATOM 676 N N . GLN A 1 87 ? -3.938 -3.226 25.675 1.00 45.31 87 GLN A N 1
ATOM 677 C CA . GLN A 1 87 ? -3.495 -3.002 27.053 1.00 45.31 87 GLN A CA 1
ATOM 678 C C . GLN A 1 87 ? -4.233 -3.917 28.033 1.00 45.31 87 GLN A C 1
ATOM 680 O O . GLN A 1 87 ? -5.284 -3.570 28.558 1.00 45.31 87 GLN A O 1
ATOM 685 N N . GLY A 1 88 ? -3.602 -5.063 28.312 1.00 47.06 88 GLY A N 1
ATOM 686 C CA . GLY A 1 88 ? -3.777 -5.810 29.558 1.00 47.06 88 GLY A CA 1
ATOM 687 C C . GLY A 1 88 ? -4.759 -6.982 29.512 1.00 47.06 88 GLY A C 1
ATOM 688 O O . GLY A 1 88 ? -5.961 -6.799 29.629 1.00 47.06 88 GLY A O 1
ATOM 689 N N . HIS A 1 89 ? -4.192 -8.193 29.476 1.00 46.62 89 HIS A N 1
ATOM 690 C CA . HIS A 1 89 ? -4.733 -9.406 30.107 1.00 46.62 89 HIS A CA 1
ATOM 691 C C . HIS A 1 89 ? -6.111 -9.902 29.631 1.00 46.62 89 HIS A C 1
ATOM 693 O O . HIS A 1 89 ? -7.131 -9.735 30.293 1.00 46.62 89 HIS A O 1
ATOM 699 N N . LEU A 1 90 ? -6.123 -10.638 28.517 1.00 46.78 90 LEU A N 1
ATOM 700 C CA . LEU A 1 90 ? -7.216 -11.559 28.205 1.00 46.78 90 LEU A CA 1
ATOM 701 C C . LEU A 1 90 ? -7.032 -12.826 29.056 1.00 46.78 90 LEU A C 1
ATOM 703 O O . LEU A 1 90 ? -6.369 -13.772 28.634 1.00 46.78 90 LEU A O 1
ATOM 707 N N . GLN A 1 91 ? -7.583 -12.853 30.271 1.00 43.44 91 GLN A N 1
ATOM 708 C CA . GLN A 1 91 ? -7.792 -14.127 30.957 1.00 43.44 91 GLN A CA 1
ATOM 709 C C . GLN A 1 91 ? -8.929 -14.855 30.251 1.00 43.44 91 GLN A C 1
ATOM 711 O O . GLN A 1 91 ? -10.053 -14.360 30.174 1.00 43.44 91 GLN A O 1
ATOM 716 N N . GLY A 1 92 ? -8.580 -16.005 29.674 1.00 39.41 92 GLY A N 1
ATOM 717 C CA . GLY A 1 92 ? -9.491 -16.868 28.948 1.00 39.41 92 GLY A CA 1
ATOM 718 C C . GLY A 1 92 ? -10.763 -17.142 29.739 1.00 39.41 92 GLY A C 1
ATOM 719 O O . GLY A 1 92 ? -10.739 -17.381 30.945 1.00 39.41 92 GLY A O 1
ATOM 720 N N . ALA A 1 93 ? -11.878 -17.123 29.020 1.00 38.53 93 ALA A N 1
ATOM 721 C CA . ALA A 1 93 ? -13.124 -17.686 29.486 1.00 38.53 93 ALA A CA 1
ATOM 722 C C . ALA A 1 93 ? -12.906 -19.170 29.843 1.00 38.53 93 ALA A C 1
ATOM 724 O O . ALA A 1 93 ? -12.777 -20.018 28.964 1.00 38.53 93 ALA A O 1
ATOM 725 N N . SER A 1 94 ? -12.866 -19.467 31.141 1.00 35.94 94 SER A N 1
ATOM 726 C CA . SER A 1 94 ? -13.286 -20.756 31.691 1.00 35.94 94 SER A CA 1
ATOM 727 C C . SER A 1 94 ? -14.711 -20.573 32.226 1.00 35.94 94 SER A C 1
ATOM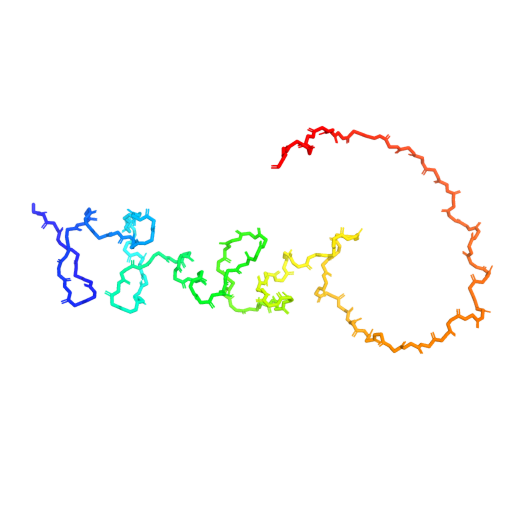 729 O O . SER A 1 94 ? -14.979 -19.539 32.848 1.00 35.94 94 SER A O 1
ATOM 731 N N . PRO A 1 95 ? -15.649 -21.508 31.988 1.00 45.72 95 PRO A N 1
ATOM 732 C CA . PRO A 1 95 ? -17.017 -21.377 32.460 1.00 45.72 95 PRO A CA 1
ATOM 733 C C . PRO A 1 95 ? -17.051 -21.721 33.951 1.00 45.72 95 PRO A C 1
ATOM 735 O O . PRO A 1 95 ? -17.190 -22.882 34.330 1.00 45.72 95 PRO A O 1
ATOM 738 N N . GLN A 1 96 ? -16.910 -20.716 34.814 1.00 43.19 96 GLN A N 1
ATOM 739 C CA . GLN A 1 96 ? -17.219 -20.865 36.234 1.00 43.19 96 GLN A CA 1
ATOM 740 C C . GLN A 1 96 ? -18.516 -20.115 36.568 1.00 43.19 96 GLN A C 1
ATOM 742 O O . GLN A 1 96 ? -18.679 -18.964 36.154 1.00 43.19 96 GLN A O 1
ATOM 747 N N . PRO A 1 97 ? -19.464 -20.760 37.274 1.00 42.19 97 PRO A N 1
ATOM 748 C CA . PRO A 1 97 ? -20.764 -20.181 37.576 1.00 42.19 97 PRO A CA 1
ATOM 749 C C . PRO A 1 97 ? -20.596 -19.055 38.599 1.00 42.19 97 PRO A C 1
ATOM 751 O O . PRO A 1 97 ? -20.287 -19.287 39.764 1.00 42.19 97 PRO A O 1
ATOM 754 N N . LEU A 1 98 ? -20.788 -17.814 38.156 1.00 43.34 98 LEU A N 1
ATOM 755 C CA . LEU A 1 98 ? -20.809 -16.651 39.035 1.00 43.34 98 LEU A CA 1
ATOM 756 C C . LEU A 1 98 ? -22.205 -16.486 39.640 1.00 43.34 98 LEU A C 1
ATOM 758 O O . LEU A 1 98 ? -23.104 -15.975 38.981 1.00 43.34 98 LEU A O 1
ATOM 762 N N . LEU A 1 99 ? -22.353 -16.871 40.907 1.00 38.41 99 LEU A N 1
ATOM 763 C CA . LEU A 1 99 ? -23.313 -16.328 41.882 1.00 38.41 99 LEU A CA 1
ATOM 764 C C . LEU A 1 99 ? -22.797 -16.674 43.298 1.00 38.41 99 LEU A C 1
ATOM 766 O O . LEU A 1 99 ? -22.277 -17.777 43.461 1.00 38.41 99 LEU A O 1
ATOM 770 N N . PRO A 1 100 ? -22.972 -15.839 44.349 1.00 47.88 100 PRO A N 1
ATOM 771 C CA . PRO A 1 100 ? -23.455 -14.456 44.405 1.00 47.88 100 PRO A CA 1
ATOM 772 C C . PRO A 1 100 ? -22.591 -13.577 45.353 1.00 47.88 100 PRO A C 1
ATOM 774 O O . PRO A 1 100 ? -22.782 -13.599 46.565 1.00 47.88 100 PRO A O 1
ATOM 777 N N . ALA A 1 101 ? -21.665 -12.758 44.838 1.00 45.28 101 ALA A N 1
ATOM 778 C CA . ALA A 1 101 ? -20.889 -11.820 45.679 1.00 45.28 101 ALA A CA 1
ATOM 779 C C . ALA A 1 101 ? -21.064 -10.333 45.308 1.00 45.28 101 ALA A C 1
ATOM 781 O O . ALA A 1 101 ? -20.520 -9.459 45.977 1.00 45.28 101 ALA A O 1
ATOM 782 N N . LEU A 1 102 ? -21.853 -10.015 44.275 1.00 49.06 102 LEU A N 1
ATOM 783 C CA . LEU A 1 102 ? -21.973 -8.651 43.737 1.00 49.06 102 LEU A CA 1
ATOM 784 C C . LEU A 1 102 ? -23.336 -7.985 43.992 1.00 49.06 102 LEU A C 1
ATOM 786 O O . LEU A 1 102 ? -23.740 -7.109 43.236 1.00 49.06 102 LEU A O 1
ATOM 790 N N . LEU A 1 103 ? -24.041 -8.348 45.072 1.00 48.00 103 LEU A N 1
ATOM 791 C CA . LEU A 1 103 ? -25.277 -7.647 45.462 1.00 48.00 103 LEU A CA 1
ATOM 792 C C . LEU A 1 103 ? -25.017 -6.337 46.242 1.00 48.00 103 LEU A C 1
ATOM 794 O O . LEU A 1 103 ? -25.917 -5.518 46.370 1.00 48.00 103 LEU A O 1
ATOM 798 N N . HIS A 1 104 ? -23.795 -6.077 46.724 1.00 43.22 104 HIS A N 1
ATOM 799 C CA . HIS A 1 104 ? -23.544 -4.957 47.651 1.00 43.22 104 HIS A CA 1
ATOM 800 C C . HIS A 1 104 ? -22.929 -3.676 47.057 1.00 43.22 104 HIS A C 1
ATOM 802 O O . HIS A 1 104 ? -22.696 -2.732 47.807 1.00 43.22 104 HIS A O 1
ATOM 808 N N . GLN A 1 105 ? -22.693 -3.576 45.744 1.00 46.78 105 GLN A N 1
ATOM 809 C CA . GLN A 1 105 ? -22.073 -2.366 45.158 1.00 46.78 105 GLN A CA 1
ATOM 810 C C . GLN A 1 105 ? -22.872 -1.679 44.039 1.00 46.78 105 GLN A C 1
ATOM 812 O O . GLN A 1 105 ? -22.402 -0.707 43.455 1.00 46.78 105 GLN A O 1
ATOM 817 N N . ALA A 1 106 ? -24.118 -2.093 43.797 1.00 48.53 106 ALA A N 1
ATOM 818 C CA . ALA A 1 106 ? -24.953 -1.587 42.703 1.00 48.53 106 ALA A CA 1
ATOM 819 C C . ALA A 1 106 ? -25.796 -0.323 43.018 1.00 48.53 106 ALA A C 1
ATOM 821 O O . ALA A 1 106 ? -26.780 -0.080 42.329 1.00 48.53 106 ALA A O 1
ATOM 822 N N . LEU A 1 107 ? -25.466 0.493 44.032 1.00 52.22 107 LEU A N 1
ATOM 823 C CA . LEU A 1 107 ? -26.359 1.591 44.468 1.00 52.22 107 LEU A CA 1
ATOM 824 C C . LEU A 1 107 ? -25.766 3.007 44.535 1.00 52.22 107 LEU A C 1
ATOM 826 O O . LEU A 1 107 ? -26.422 3.887 45.086 1.00 52.22 107 LEU A O 1
ATOM 830 N N . ARG A 1 108 ? -24.570 3.294 44.000 1.00 51.31 108 ARG A N 1
ATOM 831 C CA . ARG A 1 108 ? -23.968 4.630 44.223 1.00 51.31 108 ARG A CA 1
ATOM 832 C C . ARG A 1 108 ? -23.573 5.495 43.041 1.00 51.31 108 ARG A C 1
ATOM 834 O O . ARG A 1 108 ? -23.112 6.590 43.318 1.00 51.31 108 ARG A O 1
ATOM 841 N N . LEU A 1 109 ? -23.806 5.133 41.781 1.00 48.62 109 LEU A N 1
ATOM 842 C CA . LEU A 1 109 ? -23.581 6.090 40.681 1.00 48.62 109 LEU A CA 1
ATOM 843 C C . LEU A 1 109 ? -24.661 5.989 39.596 1.00 48.62 109 LEU A C 1
ATOM 845 O O . LEU A 1 109 ? -24.386 5.786 38.420 1.00 48.62 109 LEU A O 1
ATOM 849 N N . ALA A 1 110 ? -25.914 6.146 40.024 1.00 51.25 110 ALA A N 1
ATOM 850 C CA . ALA A 1 110 ? -26.984 6.666 39.185 1.00 51.25 110 ALA A CA 1
ATOM 851 C C . ALA A 1 110 ? -27.109 8.168 39.475 1.00 51.25 110 ALA A C 1
ATOM 853 O O . ALA A 1 110 ? -27.755 8.570 40.438 1.00 51.25 110 ALA A O 1
ATOM 854 N N . SER A 1 111 ? -26.456 8.999 38.667 1.00 39.28 111 SER A N 1
ATOM 855 C CA . SER A 1 111 ? -26.632 10.455 38.700 1.00 39.28 111 SER A CA 1
ATOM 856 C C . SER A 1 111 ? -26.247 11.073 37.351 1.00 39.28 111 SER A C 1
ATOM 858 O O . SER A 1 111 ? -25.180 11.658 37.231 1.00 39.28 111 SER A O 1
ATOM 860 N N . SER A 1 112 ? -27.158 10.869 36.382 1.00 39.69 112 SER A N 1
ATOM 861 C CA . SER A 1 112 ? -27.642 11.829 35.359 1.00 39.69 112 SER A CA 1
ATOM 862 C C . SER A 1 112 ? -26.645 12.439 34.335 1.00 39.69 112 SER A C 1
ATOM 864 O O . SER A 1 112 ? -25.438 12.293 34.478 1.00 39.69 112 SER A O 1
ATOM 866 N N . PRO A 1 113 ? -27.099 13.208 33.314 1.00 48.69 113 PRO A N 1
ATOM 867 C CA . PRO A 1 113 ? -28.256 13.031 32.420 1.00 48.69 113 PRO A CA 1
ATOM 868 C C . PRO A 1 113 ? -27.940 13.269 30.910 1.00 48.69 113 PRO A C 1
ATOM 870 O O . PRO A 1 113 ? -27.081 14.056 30.535 1.00 48.69 113 PRO A O 1
ATOM 873 N N . THR A 1 114 ? -28.794 12.691 30.058 1.00 48.81 114 THR A N 1
ATOM 874 C CA . THR A 1 114 ? -29.192 13.089 28.679 1.00 48.81 114 THR A CA 1
ATOM 875 C C . THR A 1 114 ? -28.314 12.838 27.416 1.00 48.81 114 THR A C 1
ATOM 877 O O . THR A 1 114 ? -27.109 13.066 27.436 1.00 48.81 114 THR A O 1
ATOM 880 N N . PRO A 1 115 ? -28.964 12.405 26.297 1.00 56.44 115 PRO A N 1
ATOM 881 C CA . PRO A 1 115 ? -28.447 12.240 24.914 1.00 56.44 115 PRO A CA 1
ATOM 882 C C . PRO A 1 115 ? -28.742 13.535 24.088 1.00 56.44 115 PRO A C 1
ATOM 884 O O . PRO A 1 115 ? -28.986 14.543 24.752 1.00 56.44 115 PRO A O 1
ATOM 887 N N . PRO A 1 116 ? -28.854 13.620 22.729 1.00 59.00 116 PRO A N 1
ATOM 888 C CA . PRO A 1 116 ? -28.683 12.689 21.591 1.00 59.00 116 PRO A CA 1
ATOM 889 C C . PRO A 1 116 ? -27.935 13.355 20.384 1.00 59.00 116 PRO A C 1
ATOM 891 O O . PRO A 1 116 ? -27.159 14.284 20.570 1.00 59.00 116 PRO A O 1
ATOM 894 N N . THR A 1 117 ? -28.252 12.942 19.146 1.00 40.44 117 THR A N 1
ATOM 895 C CA . THR A 1 117 ? -27.822 13.461 17.821 1.00 40.44 117 THR A CA 1
ATOM 896 C C . THR A 1 117 ? -26.553 12.767 17.305 1.00 40.44 117 THR A C 1
ATOM 898 O O . THR A 1 117 ? -25.523 12.760 17.956 1.00 40.44 117 THR A O 1
ATOM 901 N N . LEU A 1 118 ? -26.560 12.037 16.194 1.00 48.41 118 LEU A N 1
ATOM 902 C CA . LEU A 1 118 ? -27.055 12.387 14.866 1.00 48.41 118 LEU A CA 1
ATOM 903 C C . LEU A 1 118 ? -27.151 11.106 13.995 1.00 48.41 118 LEU A C 1
ATOM 905 O O . LEU A 1 118 ? -26.802 10.022 14.462 1.00 48.41 118 LEU A O 1
ATOM 909 N N . PRO A 1 119 ? -27.706 11.194 12.775 1.00 43.19 119 PRO A N 1
ATOM 910 C CA . PRO A 1 119 ? -28.806 10.335 12.376 1.00 43.19 119 PRO A CA 1
ATOM 911 C C . PRO A 1 119 ? -28.489 9.517 11.110 1.00 43.19 119 PRO A C 1
ATOM 913 O O . PRO A 1 119 ? -27.436 9.655 10.505 1.00 43.19 119 PRO A O 1
ATOM 916 N N . LEU A 1 120 ? -29.477 8.714 10.704 1.00 43.75 120 LEU A N 1
ATOM 917 C CA . LEU A 1 120 ? -29.879 8.494 9.309 1.00 43.75 120 LEU A CA 1
ATOM 918 C C . LEU A 1 120 ? -28.771 8.105 8.313 1.00 43.75 120 LEU A C 1
ATOM 920 O O . LEU A 1 120 ? -28.165 8.957 7.676 1.00 43.75 120 LEU A O 1
ATOM 924 N N . LEU A 1 121 ? -28.654 6.797 8.071 1.00 44.66 121 LEU A N 1
ATOM 925 C CA . LEU A 1 121 ? -28.940 6.142 6.778 1.00 44.66 121 LEU A CA 1
ATOM 926 C C . LEU A 1 121 ? -28.131 4.845 6.661 1.00 44.66 121 LEU A C 1
ATOM 928 O O . LEU A 1 121 ? -27.261 4.689 5.814 1.00 44.66 121 LEU A O 1
ATOM 932 N N . CYS A 1 122 ? -28.515 3.857 7.470 1.00 38.19 122 CYS A N 1
ATOM 933 C CA . CYS A 1 122 ? -28.509 2.473 7.006 1.00 38.19 122 CYS A CA 1
ATOM 934 C C . CYS A 1 122 ? -29.661 2.313 5.996 1.00 38.19 122 CYS A C 1
ATOM 936 O O . CYS A 1 122 ? -30.725 1.791 6.309 1.00 38.19 122 CYS A O 1
ATOM 938 N N . TYR A 1 123 ? -29.470 2.870 4.808 1.00 41.78 123 TYR A N 1
ATOM 939 C CA . TYR A 1 123 ? -30.020 2.382 3.547 1.00 41.78 123 TYR A CA 1
ATOM 940 C C . TYR A 1 123 ? -28.737 1.987 2.803 1.00 41.78 123 TYR A C 1
ATOM 942 O O . TYR A 1 123 ? -27.781 2.753 2.793 1.00 41.78 123 TYR A O 1
ATOM 950 N N . ILE A 1 124 ? -28.577 0.796 2.256 1.00 42.50 124 ILE A N 1
ATOM 951 C CA . ILE A 1 124 ? -29.334 0.253 1.140 1.00 42.50 124 ILE A CA 1
ATOM 952 C C . ILE A 1 124 ? -29.075 -1.266 1.139 1.00 42.50 124 ILE A C 1
ATOM 954 O O . ILE A 1 124 ? -27.963 -1.689 1.445 1.00 42.50 124 ILE A O 1
ATOM 958 N N . TYR A 1 125 ? -30.156 -1.998 0.850 1.00 41.78 125 TYR A N 1
ATOM 959 C CA . TYR A 1 125 ? -30.282 -3.323 0.223 1.00 41.78 125 TYR A CA 1
ATOM 960 C C . TYR A 1 125 ? -29.029 -4.182 0.013 1.00 41.78 125 TYR A C 1
ATOM 962 O O . TYR A 1 125 ? -28.103 -3.726 -0.693 1.00 41.78 125 TYR A O 1
#

Sequence (125 aa):
MEGFVTALGSQWHPECFCCKVCGVTFPRGNYFDHEGEPHCEIHYHASRGTLCASCQKPVTGKCITAMGRKWHPEHFTCAFCLKLLQQGHLQGASPQPLLPALLHQALRLASSPTPPTLPLLCYIY

Foldseek 3Di:
DQDWDCDLNDTHRQQRQAAPPPSHGDPPPDWDDDPSGTHHQLVVQVVVLQAAPQPSHGDDDDWDQDPNHTHDQQGCADPVPRDRPNPDDDPDDDDDDDDDDPPPPPPPPPDDDDDDDDDDDPDDD

Organism: Geodia barretti (NCBI:txid519541)

InterPro domains:
  IPR001781 Zinc finger, LIM-type [PF00412] (5-46)
  IPR001781 Zinc finger, LIM-type [PF00412] (52-89)
  IPR001781 Zinc finger, LIM-type [PS00478] (52-85)
  IPR001781 Zinc finger, LIM-type [PS50023] (1-50)
  IPR001781 Zinc finger, LIM-type [SM00132] (1-43)
  IPR001781 Zinc finger, LIM-type [SM00132] (51-89)